Protein AF-A0AAW9EEV7-F1 (afdb_monomer_lite)

InterPro domains:
  IPR012779 Peptidase M1, alanyl aminopeptidase [PTHR46322] (1-84)
  IPR024601 Peptidase M1, alanyl aminopeptidase, C-terminal [PF17432] (1-78)
  IPR037144 Peptidase M1, alanyl aminopeptidase, C-terminal domain superfamily [G3DSA:1.25.50.10] (1-86)

pLDDT: mean 89.0, std 7.46, range [59.59, 95.0]

Sequence (86 aa):
ILTLPSVNEIAELFDIIDPVAITEVREALTRTLAAELADEFLAIYNANHLDEYRVEHADIGKRTLRNACLRFLAFGETHLADTLVS

Secondary structure (DSSP, 8-state):
--SPPPHHHHHTT-SS--HHHHHHHHHHHHHHHHHHTHHHHHHHHHHT--SS----HHHHHHHHHHHHHHHHHHHH-HHHHHHHH-

Structure (mmCIF, N/CA/C/O backbone):
data_AF-A0AAW9EEV7-F1
#
_entry.id   AF-A0AAW9EEV7-F1
#
loop_
_atom_site.group_PDB
_atom_site.id
_atom_site.type_symbol
_atom_site.label_atom_id
_atom_site.label_alt_id
_atom_site.label_comp_id
_atom_site.label_asym_id
_atom_site.label_entity_id
_atom_site.label_seq_id
_atom_site.pdbx_PDB_ins_code
_atom_site.Cartn_x
_atom_site.Cartn_y
_atom_site.Cartn_z
_atom_site.occupancy
_atom_site.B_iso_or_equiv
_atom_site.auth_seq_id
_atom_site.auth_comp_id
_atom_site.auth_asym_id
_atom_site.auth_atom_id
_atom_site.pdbx_PDB_model_num
ATOM 1 N N . ILE A 1 1 ? -3.731 7.562 -6.593 1.00 79.12 1 ILE A N 1
ATOM 2 C CA . ILE A 1 1 ? -4.833 6.572 -6.485 1.00 79.12 1 ILE A CA 1
ATOM 3 C C . ILE A 1 1 ? -4.444 5.424 -5.555 1.00 79.12 1 ILE A C 1
ATOM 5 O O . ILE A 1 1 ? -5.159 5.206 -4.598 1.00 79.12 1 ILE A O 1
ATOM 9 N N . LEU A 1 2 ? -3.306 4.744 -5.759 1.00 83.50 2 LEU A N 1
ATOM 10 C CA . LEU A 1 2 ? -2.893 3.599 -4.921 1.00 83.50 2 LEU A CA 1
ATOM 11 C C . LEU A 1 2 ? -2.375 3.951 -3.511 1.00 83.50 2 LEU A C 1
ATOM 13 O O . LEU A 1 2 ? -2.041 3.063 -2.736 1.00 83.50 2 LEU A O 1
ATOM 17 N N . THR A 1 3 ? -2.301 5.230 -3.153 1.00 87.25 3 THR A N 1
ATOM 18 C CA . THR A 1 3 ? -1.969 5.637 -1.786 1.00 87.25 3 THR A CA 1
ATOM 19 C C . THR A 1 3 ? -3.264 5.763 -1.004 1.00 87.25 3 THR A C 1
ATOM 21 O O . THR A 1 3 ? -4.055 6.662 -1.285 1.00 87.25 3 THR A O 1
ATOM 24 N N . LEU A 1 4 ? -3.481 4.861 -0.045 1.00 88.00 4 LEU A N 1
ATOM 25 C CA . LEU A 1 4 ? -4.607 4.981 0.876 1.00 88.00 4 LEU A CA 1
ATOM 26 C C . LEU A 1 4 ? -4.476 6.266 1.706 1.00 88.00 4 LEU A C 1
ATOM 28 O O . LEU A 1 4 ? -3.349 6.607 2.091 1.00 88.00 4 LEU A O 1
ATOM 32 N N . PRO A 1 5 ? -5.600 6.925 2.035 1.00 92.06 5 PRO A N 1
ATOM 33 C CA . PRO A 1 5 ? -5.593 8.079 2.918 1.00 92.06 5 PRO A CA 1
ATOM 34 C C . PRO A 1 5 ? -4.894 7.773 4.248 1.00 92.06 5 PRO A C 1
ATOM 36 O O . PRO A 1 5 ? -4.863 6.635 4.742 1.00 92.06 5 PRO A O 1
ATOM 39 N N . SER A 1 6 ? -4.288 8.797 4.824 1.00 91.75 6 SER A N 1
ATOM 40 C CA . SER A 1 6 ? -3.749 8.776 6.176 1.00 91.75 6 SER A CA 1
ATOM 41 C C . SER A 1 6 ? -4.873 8.669 7.209 1.00 91.75 6 SER A C 1
ATOM 43 O O . SER A 1 6 ? -6.031 8.966 6.936 1.00 91.75 6 SER A O 1
ATOM 45 N N . VAL A 1 7 ? -4.522 8.252 8.427 1.00 91.56 7 VAL A N 1
ATOM 46 C CA . VAL A 1 7 ? -5.475 8.170 9.547 1.00 91.56 7 VAL A CA 1
ATOM 47 C C . VAL A 1 7 ? -6.149 9.524 9.801 1.00 91.56 7 VAL A C 1
ATOM 49 O O . VAL A 1 7 ? -7.344 9.557 10.062 1.00 91.56 7 VAL A O 1
ATOM 52 N N . ASN A 1 8 ? -5.411 10.630 9.649 1.00 92.19 8 ASN A N 1
ATOM 53 C CA . ASN A 1 8 ? -5.946 11.981 9.822 1.00 92.19 8 ASN A CA 1
ATOM 54 C C . ASN A 1 8 ? -6.967 12.335 8.733 1.00 92.19 8 ASN A C 1
ATOM 56 O O . ASN A 1 8 ? -8.051 12.801 9.056 1.00 92.19 8 ASN A O 1
ATOM 60 N N . GLU A 1 9 ? -6.657 12.047 7.465 1.00 92.81 9 GLU A N 1
ATOM 61 C CA . GLU A 1 9 ? -7.593 12.275 6.352 1.00 92.81 9 GLU A CA 1
ATOM 62 C C . GLU A 1 9 ? -8.876 11.446 6.505 1.00 92.81 9 GLU A C 1
ATOM 64 O O . GLU A 1 9 ? -9.953 11.907 6.145 1.00 92.81 9 GLU A O 1
ATOM 69 N N . ILE A 1 10 ? -8.785 10.229 7.054 1.00 91.06 10 ILE A N 1
ATOM 70 C CA . ILE A 1 10 ? -9.968 9.405 7.343 1.00 91.06 10 ILE A CA 1
ATOM 71 C C . ILE A 1 10 ? -10.751 9.977 8.526 1.00 91.06 10 ILE A C 1
ATOM 73 O O . ILE A 1 10 ? -11.975 10.004 8.480 1.00 91.06 10 ILE A O 1
ATOM 77 N N . ALA A 1 11 ? -10.068 10.439 9.576 1.00 93.12 11 ALA A N 1
ATOM 78 C CA . ALA A 1 11 ? -10.707 10.997 10.764 1.00 93.12 11 ALA A CA 1
ATOM 79 C C . ALA A 1 11 ? -11.568 12.228 10.446 1.00 93.12 11 ALA A C 1
ATOM 81 O O . ALA A 1 11 ? -12.636 12.382 11.029 1.00 93.12 11 ALA A O 1
ATOM 82 N N . GLU A 1 12 ? -11.156 13.053 9.481 1.00 93.94 12 GLU A N 1
ATOM 83 C CA . GLU A 1 12 ? -11.925 14.215 9.008 1.00 93.94 12 GLU A CA 1
ATOM 84 C C . GLU A 1 12 ? -13.281 13.851 8.369 1.00 93.94 12 GLU A C 1
ATOM 86 O O . GLU A 1 12 ? -14.131 14.723 8.203 1.00 93.94 12 GLU A O 1
ATOM 91 N N . LEU A 1 13 ? -13.513 12.578 8.029 1.00 91.88 13 LEU A N 1
ATOM 92 C CA . LEU A 1 13 ? -14.775 12.095 7.454 1.00 91.88 13 LEU A CA 1
ATOM 93 C C . LEU A 1 13 ? -15.835 11.738 8.510 1.00 91.88 13 LEU A C 1
ATOM 95 O O . LEU A 1 13 ? -16.957 11.391 8.136 1.00 91.88 13 LEU A O 1
ATOM 99 N N . PHE A 1 14 ? -15.499 11.785 9.803 1.00 92.50 14 PHE A N 1
ATOM 100 C CA . PHE A 1 14 ? -16.378 11.358 10.893 1.00 92.50 14 PHE A CA 1
ATOM 101 C C . PHE A 1 14 ? -16.600 12.474 11.918 1.00 92.50 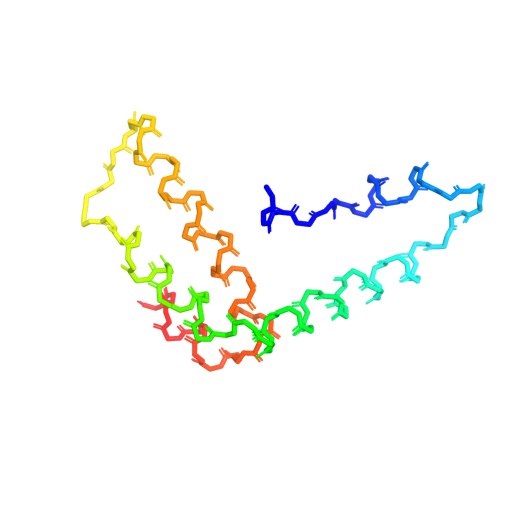14 PHE A C 1
ATOM 103 O O . PHE A 1 14 ? -15.655 13.107 12.378 1.00 92.50 14 PHE A O 1
ATOM 110 N N . ASP A 1 15 ? -17.852 12.649 12.352 1.00 92.19 15 ASP A N 1
ATOM 111 C CA . ASP A 1 15 ? -18.203 13.610 13.411 1.00 92.19 15 ASP A CA 1
ATOM 112 C C . ASP A 1 15 ? -17.649 13.198 14.789 1.00 92.19 15 ASP A C 1
ATOM 114 O O . ASP A 1 15 ? -17.315 14.042 15.620 1.00 92.19 15 ASP A O 1
ATOM 118 N N . ILE A 1 16 ? -17.554 11.887 15.042 1.00 94.06 16 ILE A N 1
ATOM 119 C CA . ILE A 1 16 ? -16.961 11.302 16.249 1.00 94.06 16 ILE A CA 1
ATOM 120 C C . ILE A 1 16 ? -15.802 10.413 15.811 1.00 94.06 16 ILE A C 1
ATOM 122 O O . ILE A 1 16 ? -15.999 9.426 15.104 1.00 94.06 16 ILE A O 1
ATOM 126 N N . ILE A 1 17 ? -14.596 10.766 16.247 1.00 93.94 17 ILE A N 1
ATOM 127 C CA . ILE A 1 17 ? -13.366 10.094 15.830 1.00 93.94 17 ILE A CA 1
ATOM 128 C C . ILE A 1 17 ? -13.058 8.934 16.780 1.00 93.94 17 ILE A C 1
ATOM 130 O O . ILE A 1 17 ? -12.787 9.151 17.962 1.00 93.94 17 ILE A O 1
ATOM 134 N N . ASP A 1 18 ? -13.022 7.716 16.236 1.00 95.00 18 ASP A N 1
ATOM 135 C CA . ASP A 1 18 ? -12.431 6.539 16.881 1.00 95.00 18 ASP A CA 1
ATOM 136 C C . ASP A 1 18 ? -11.086 6.199 16.203 1.00 95.00 18 ASP A C 1
ATOM 138 O O . ASP A 1 18 ? -11.061 5.602 15.120 1.00 95.00 18 ASP A O 1
ATOM 142 N N . PRO A 1 19 ? -9.941 6.580 16.799 1.00 92.44 19 PRO A N 1
ATOM 143 C CA . PRO A 1 19 ? -8.633 6.381 16.178 1.00 92.44 19 PRO A CA 1
ATOM 144 C C . PRO A 1 19 ? -8.222 4.905 16.085 1.00 92.44 19 PRO A C 1
ATOM 146 O O . PRO A 1 19 ? -7.432 4.549 15.202 1.00 92.44 19 PRO A O 1
ATOM 149 N N . VAL A 1 20 ? -8.740 4.045 16.969 1.00 94.88 20 VAL A N 1
ATOM 150 C CA . VAL A 1 20 ? -8.436 2.608 16.961 1.00 94.88 20 VAL A CA 1
ATOM 151 C C . VAL A 1 20 ? -9.157 1.966 15.786 1.00 94.88 20 VAL A C 1
ATOM 153 O O . VAL A 1 20 ? -8.499 1.379 14.926 1.00 94.88 20 VAL A O 1
ATOM 156 N N . ALA A 1 21 ? -10.469 2.191 15.671 1.00 93.50 21 ALA A N 1
ATOM 157 C CA . ALA A 1 21 ? -11.267 1.655 14.571 1.00 93.50 21 ALA A CA 1
ATOM 158 C C . ALA A 1 21 ? -10.757 2.130 13.200 1.00 93.50 21 ALA A C 1
ATOM 160 O O . ALA A 1 21 ? -10.656 1.335 12.267 1.00 93.50 21 ALA A O 1
ATOM 161 N N . ILE A 1 22 ? -10.366 3.404 13.068 1.00 93.75 22 ILE A N 1
ATOM 162 C CA . ILE A 1 22 ? -9.796 3.930 11.815 1.00 93.75 22 ILE A CA 1
ATOM 163 C C . ILE A 1 22 ? -8.502 3.196 11.446 1.00 93.75 22 ILE A C 1
ATOM 165 O O . ILE A 1 22 ? -8.295 2.844 10.282 1.00 93.75 22 ILE A O 1
ATOM 169 N N . THR A 1 23 ? -7.624 2.967 12.423 1.00 93.50 23 THR A N 1
ATOM 170 C CA . THR A 1 23 ? -6.349 2.280 12.186 1.00 93.50 23 THR A CA 1
ATOM 171 C C . THR A 1 23 ? -6.582 0.826 11.780 1.00 93.50 23 THR A C 1
ATOM 173 O O . THR A 1 23 ? -6.015 0.382 10.780 1.00 93.50 23 THR A O 1
ATOM 176 N N . GLU A 1 24 ? -7.463 0.120 12.491 1.00 93.88 24 GLU A N 1
ATOM 177 C CA . GLU A 1 24 ? -7.820 -1.274 12.209 1.00 93.88 24 GLU A CA 1
ATOM 178 C C . GLU A 1 24 ? -8.456 -1.436 10.826 1.00 93.88 24 GLU A C 1
ATOM 180 O O . GLU A 1 24 ? -8.019 -2.277 10.040 1.00 93.88 24 GLU A O 1
ATOM 185 N N . VAL A 1 25 ? -9.435 -0.595 10.478 1.00 93.94 25 VAL A N 1
ATOM 186 C CA . VAL A 1 25 ? -10.105 -0.642 9.168 1.00 93.94 25 VAL A CA 1
ATOM 187 C C . VAL A 1 25 ? -9.126 -0.329 8.043 1.00 93.94 25 VAL A C 1
ATOM 189 O O . VAL A 1 25 ? -9.135 -0.995 7.006 1.00 93.94 25 VAL A O 1
ATOM 192 N N . ARG A 1 26 ? -8.247 0.658 8.233 1.00 93.50 26 ARG A N 1
ATOM 193 C CA . ARG A 1 26 ? -7.234 1.007 7.234 1.00 93.50 26 ARG A CA 1
ATOM 194 C C . ARG A 1 26 ? -6.245 -0.136 7.013 1.00 93.50 26 ARG A C 1
ATOM 196 O O . ARG A 1 26 ? -5.873 -0.401 5.868 1.00 93.50 26 ARG A O 1
ATOM 203 N N . GLU A 1 27 ? -5.812 -0.810 8.075 1.00 92.38 27 GLU A N 1
ATOM 204 C CA . GLU A 1 27 ? -4.942 -1.982 7.957 1.00 92.38 27 GLU A CA 1
ATOM 205 C C . GLU A 1 27 ? -5.668 -3.154 7.288 1.00 92.38 27 GLU A C 1
ATOM 207 O O . GLU A 1 27 ? -5.133 -3.733 6.341 1.00 92.38 27 GLU A O 1
ATOM 212 N N . ALA A 1 28 ? -6.898 -3.452 7.709 1.00 93.00 28 ALA A N 1
ATOM 213 C CA . ALA A 1 28 ? -7.717 -4.507 7.124 1.00 93.00 28 ALA A CA 1
ATOM 214 C C . ALA A 1 28 ? -7.922 -4.283 5.619 1.00 93.00 28 ALA A C 1
ATOM 216 O O . ALA A 1 28 ? -7.646 -5.180 4.829 1.00 93.00 28 ALA A O 1
ATOM 217 N N . LEU A 1 29 ? -8.286 -3.063 5.206 1.00 93.06 29 LEU A N 1
ATOM 218 C CA . LEU A 1 29 ? -8.428 -2.705 3.793 1.00 93.06 29 LEU A CA 1
ATOM 219 C C . LEU A 1 29 ? -7.115 -2.885 3.022 1.00 93.06 29 LEU A C 1
ATOM 221 O O . LEU A 1 29 ? -7.119 -3.393 1.903 1.00 93.06 29 LEU A O 1
ATOM 225 N N . THR A 1 30 ? -5.987 -2.490 3.621 1.00 93.00 30 THR A N 1
ATOM 226 C CA . THR A 1 30 ? -4.665 -2.669 3.004 1.00 93.00 30 THR A CA 1
ATOM 227 C C . THR A 1 30 ? -4.369 -4.150 2.767 1.00 93.00 30 THR A C 1
ATOM 229 O O . THR A 1 30 ? -3.938 -4.510 1.674 1.00 93.00 30 THR A O 1
ATOM 232 N N . ARG A 1 31 ? -4.628 -5.008 3.761 1.00 91.62 31 ARG A N 1
ATOM 233 C CA . ARG A 1 31 ? -4.421 -6.463 3.674 1.00 91.62 31 ARG A CA 1
ATOM 234 C C . ARG A 1 31 ? -5.361 -7.121 2.668 1.00 91.62 31 ARG A C 1
ATOM 236 O O . ARG A 1 31 ? -4.914 -7.962 1.899 1.00 91.62 31 ARG A O 1
ATOM 243 N N . THR A 1 32 ? -6.629 -6.715 2.628 1.00 93.19 32 THR A N 1
ATOM 244 C CA . THR A 1 32 ? -7.589 -7.217 1.636 1.00 93.19 32 THR A CA 1
ATOM 245 C C . THR A 1 32 ? -7.141 -6.873 0.220 1.00 93.19 32 THR A C 1
ATOM 247 O O . THR A 1 32 ? -7.074 -7.759 -0.620 1.00 93.19 32 THR A O 1
ATOM 250 N N . LEU A 1 33 ? -6.754 -5.621 -0.044 1.00 93.56 33 LEU A N 1
ATOM 251 C CA . LEU A 1 33 ? -6.238 -5.239 -1.363 1.00 93.56 33 LEU A CA 1
ATOM 252 C C . LEU A 1 33 ? -4.947 -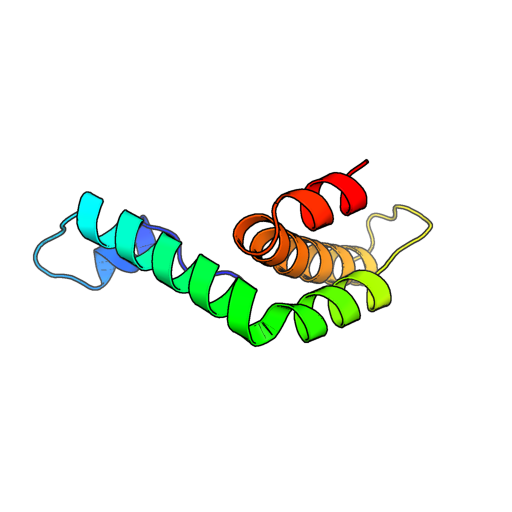5.984 -1.710 1.00 93.56 33 LEU A C 1
ATOM 254 O O . LEU A 1 33 ? -4.774 -6.396 -2.850 1.00 93.56 33 LEU A O 1
ATOM 258 N N . ALA A 1 34 ? -4.051 -6.166 -0.739 1.00 92.06 34 ALA A N 1
ATOM 259 C CA . ALA A 1 34 ? -2.812 -6.907 -0.938 1.00 92.06 34 ALA A CA 1
ATOM 260 C C . ALA A 1 34 ? -3.049 -8.372 -1.322 1.00 92.06 34 ALA A C 1
ATOM 262 O O . ALA A 1 34 ? -2.312 -8.891 -2.152 1.00 92.06 34 ALA A O 1
ATOM 263 N N . ALA A 1 35 ? -4.054 -9.021 -0.730 1.00 90.56 35 ALA A N 1
ATOM 264 C CA . ALA A 1 35 ? -4.402 -10.404 -1.034 1.00 90.56 35 ALA A CA 1
ATOM 265 C C . ALA A 1 35 ? -5.103 -10.540 -2.395 1.00 90.56 35 ALA A C 1
ATOM 267 O O . ALA A 1 35 ? -4.726 -11.393 -3.190 1.00 90.56 35 ALA A O 1
ATOM 268 N N . GLU A 1 36 ? -6.088 -9.685 -2.678 1.00 94.31 36 GLU A N 1
ATOM 269 C CA . GLU A 1 36 ? -6.904 -9.784 -3.898 1.00 94.31 36 GLU A CA 1
ATOM 270 C C . GLU A 1 36 ? -6.169 -9.325 -5.166 1.00 94.31 36 GLU A C 1
ATOM 272 O O . GLU A 1 36 ? -6.545 -9.731 -6.259 1.00 94.31 36 GLU A O 1
ATOM 277 N N . LEU A 1 37 ? -5.145 -8.472 -5.037 1.00 94.12 37 LEU A N 1
ATOM 278 C CA . LEU A 1 37 ? -4.396 -7.892 -6.165 1.00 94.12 37 LEU A CA 1
ATOM 279 C C . LEU A 1 37 ? -2.901 -8.251 -6.133 1.00 94.12 37 LEU A C 1
ATOM 281 O O . LEU A 1 37 ? -2.062 -7.495 -6.634 1.00 94.12 37 LEU A O 1
ATOM 285 N N . ALA A 1 38 ? -2.540 -9.355 -5.472 1.00 90.75 38 ALA A N 1
ATOM 286 C CA . ALA A 1 38 ? -1.146 -9.745 -5.263 1.00 90.75 38 ALA A CA 1
ATOM 287 C C . ALA A 1 38 ? -0.380 -9.890 -6.591 1.00 90.75 38 ALA A C 1
ATOM 289 O O . ALA A 1 38 ? 0.703 -9.315 -6.753 1.00 90.75 38 ALA A O 1
ATOM 290 N N . ASP A 1 39 ? -0.968 -10.601 -7.556 1.00 91.56 39 ASP A N 1
ATOM 291 C CA . ASP A 1 39 ? -0.360 -10.872 -8.860 1.00 91.56 39 ASP A CA 1
ATOM 292 C C . ASP A 1 39 ? -0.185 -9.582 -9.675 1.00 91.56 39 ASP A C 1
ATOM 294 O O . ASP A 1 39 ? 0.877 -9.337 -10.260 1.00 91.56 39 ASP A O 1
ATOM 298 N N . GLU A 1 40 ? -1.187 -8.703 -9.670 1.00 94.06 40 GLU A N 1
ATOM 299 C CA . GLU A 1 40 ? -1.138 -7.411 -10.347 1.00 94.06 40 GLU A CA 1
ATOM 300 C C . GLU A 1 40 ? -0.099 -6.484 -9.716 1.00 94.06 40 GLU A C 1
ATOM 302 O O . GLU A 1 40 ? 0.672 -5.837 -10.434 1.00 94.06 40 GLU A O 1
ATOM 307 N N . PHE A 1 41 ? -0.033 -6.417 -8.384 1.00 93.19 41 PHE A N 1
ATOM 308 C CA . PHE A 1 41 ? 0.975 -5.609 -7.703 1.00 93.19 41 PHE A CA 1
ATOM 309 C C . PHE A 1 41 ? 2.386 -6.106 -7.990 1.00 93.19 41 PHE A C 1
ATOM 311 O O . PHE A 1 41 ? 3.269 -5.276 -8.226 1.00 93.19 41 PHE A O 1
ATOM 318 N N . LEU A 1 42 ? 2.601 -7.421 -8.039 1.00 92.62 42 LEU A N 1
ATOM 319 C CA . LEU A 1 42 ? 3.892 -7.999 -8.400 1.00 92.62 42 LEU A CA 1
ATOM 320 C C . LEU A 1 42 ? 4.263 -7.691 -9.857 1.00 92.62 42 LEU A C 1
ATOM 322 O O . LEU A 1 42 ? 5.391 -7.274 -10.138 1.00 92.62 42 LEU A O 1
ATOM 326 N N . ALA A 1 43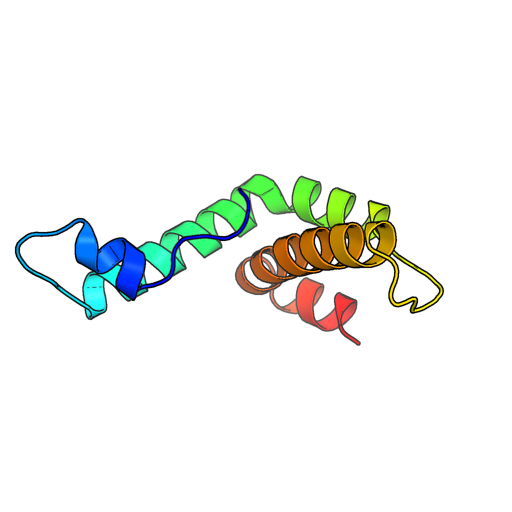 ? 3.315 -7.822 -10.787 1.00 93.81 43 ALA A N 1
ATOM 327 C CA . ALA A 1 43 ? 3.533 -7.503 -12.195 1.00 93.81 43 ALA A CA 1
ATOM 328 C C . ALA A 1 43 ? 3.916 -6.026 -12.394 1.00 93.81 43 ALA A C 1
ATOM 330 O O . ALA A 1 43 ? 4.902 -5.723 -13.072 1.00 93.81 43 ALA A O 1
ATOM 331 N N . ILE A 1 44 ? 3.190 -5.099 -11.761 1.00 94.06 44 ILE A N 1
ATOM 332 C CA . ILE A 1 44 ? 3.465 -3.658 -11.853 1.00 94.06 44 ILE A CA 1
ATOM 333 C C . ILE A 1 44 ? 4.769 -3.285 -11.142 1.00 94.06 44 ILE A C 1
ATOM 335 O O . ILE A 1 44 ? 5.519 -2.446 -11.653 1.00 94.06 44 ILE A O 1
ATOM 339 N N . TYR A 1 45 ? 5.073 -3.911 -10.003 1.00 93.31 45 TYR A N 1
ATOM 340 C CA . TYR A 1 45 ? 6.335 -3.718 -9.290 1.00 93.31 45 TYR A CA 1
ATOM 341 C C . TYR A 1 45 ? 7.540 -4.071 -10.172 1.00 93.31 45 TYR A C 1
ATOM 343 O O . TYR A 1 45 ? 8.479 -3.275 -10.281 1.00 93.31 45 TYR A O 1
ATOM 351 N N . ASN A 1 46 ? 7.484 -5.221 -10.848 1.00 92.25 46 ASN A N 1
ATOM 352 C CA . ASN A 1 46 ? 8.538 -5.676 -11.753 1.00 92.25 46 ASN A CA 1
ATOM 353 C C . ASN A 1 46 ? 8.618 -4.813 -13.022 1.00 92.25 46 ASN A C 1
ATOM 355 O O . ASN A 1 46 ? 9.708 -4.429 -13.439 1.00 92.25 46 ASN A O 1
ATOM 359 N N . ALA A 1 47 ? 7.476 -4.431 -13.604 1.00 93.62 47 ALA A N 1
ATOM 360 C CA . ALA A 1 47 ? 7.427 -3.600 -14.811 1.00 93.62 47 ALA A CA 1
ATOM 361 C C . ALA A 1 47 ? 7.978 -2.174 -14.612 1.00 93.62 47 ALA A C 1
ATOM 363 O O . ALA A 1 47 ? 8.386 -1.529 -15.578 1.00 93.62 47 ALA A O 1
ATOM 364 N N . ASN A 1 48 ? 7.991 -1.670 -13.374 1.00 92.62 48 ASN A N 1
ATOM 365 C CA . ASN A 1 48 ? 8.512 -0.344 -13.028 1.00 92.62 48 ASN A CA 1
ATOM 366 C C . ASN A 1 48 ? 9.919 -0.388 -12.406 1.00 92.62 48 ASN A C 1
ATOM 368 O O . ASN A 1 48 ? 10.338 0.589 -11.779 1.00 92.62 48 ASN A O 1
ATOM 372 N N . HIS A 1 49 ? 10.649 -1.496 -12.566 1.00 90.75 49 HIS A N 1
ATOM 373 C CA . HIS A 1 49 ? 12.060 -1.572 -12.194 1.00 90.75 49 HIS A CA 1
ATOM 374 C C . HIS A 1 49 ? 12.893 -0.535 -12.967 1.00 90.75 49 HIS A C 1
ATOM 376 O O . HIS A 1 49 ? 12.668 -0.291 -14.154 1.00 90.75 49 HIS A O 1
ATOM 382 N N . LEU A 1 50 ? 13.849 0.087 -12.277 1.00 88.88 50 LEU A N 1
ATOM 383 C CA . LEU A 1 50 ? 14.808 1.028 -12.849 1.00 88.88 50 LEU A CA 1
ATOM 384 C C . LEU A 1 50 ? 16.211 0.585 -12.447 1.00 88.88 50 LEU A C 1
ATOM 386 O O . LEU A 1 50 ? 16.499 0.503 -11.255 1.00 88.88 50 LEU A O 1
ATOM 390 N N . ASP A 1 51 ? 17.068 0.339 -13.435 1.00 86.88 51 ASP A N 1
ATOM 391 C CA . ASP A 1 51 ? 18.443 -0.125 -13.203 1.00 86.88 51 ASP A CA 1
ATOM 392 C C . ASP A 1 51 ? 19.360 0.993 -12.683 1.00 86.88 51 ASP A C 1
ATOM 394 O O . ASP A 1 51 ? 20.312 0.744 -11.948 1.00 86.88 51 ASP A O 1
ATOM 398 N N . GLU A 1 52 ? 19.058 2.245 -13.038 1.00 89.50 52 GLU A N 1
ATOM 399 C CA . GLU A 1 52 ? 19.811 3.421 -12.607 1.00 89.50 52 GLU A CA 1
ATOM 400 C C . GLU A 1 52 ? 18.929 4.390 -11.821 1.00 89.50 52 GLU A C 1
ATOM 402 O O . GLU A 1 52 ? 17.788 4.682 -12.185 1.00 89.50 52 GLU A O 1
ATOM 407 N N . TYR A 1 53 ? 19.488 4.946 -10.747 1.00 88.38 53 TYR A N 1
ATOM 408 C CA . TYR A 1 53 ? 18.844 6.004 -9.983 1.00 88.38 53 TYR A CA 1
ATOM 409 C C . TYR A 1 53 ? 19.080 7.356 -10.661 1.00 88.38 53 TYR A C 1
ATOM 411 O O . TYR A 1 53 ? 20.208 7.849 -10.698 1.00 88.38 53 TYR A O 1
ATOM 419 N N . ARG A 1 54 ? 18.009 8.005 -11.126 1.00 86.94 54 ARG A N 1
ATOM 420 C CA . ARG A 1 54 ? 18.057 9.386 -11.634 1.00 86.94 54 ARG A CA 1
ATOM 421 C C . ARG A 1 54 ? 17.053 10.276 -10.916 1.00 86.94 54 ARG A C 1
ATOM 423 O O . ARG A 1 54 ? 16.010 9.818 -10.449 1.00 86.94 54 ARG A O 1
ATOM 430 N N . VAL A 1 55 ? 17.346 11.570 -10.811 1.00 89.00 55 VAL A N 1
ATOM 431 C CA . VAL A 1 55 ? 16.421 12.574 -10.245 1.00 89.00 55 VAL A CA 1
ATOM 432 C C . VAL A 1 55 ? 15.648 13.238 -11.385 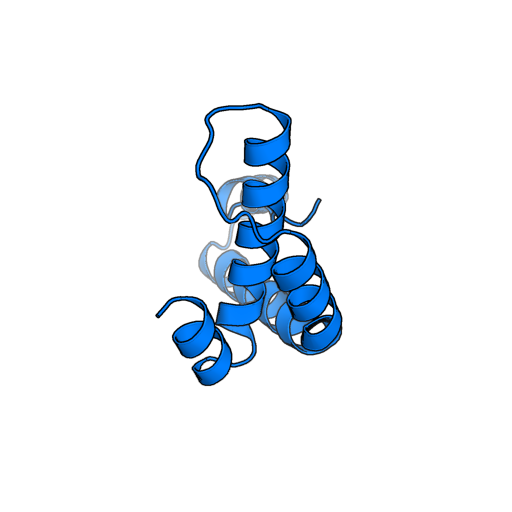1.00 89.00 55 VAL A C 1
ATOM 434 O O . VAL A 1 55 ? 15.678 14.448 -11.572 1.00 89.00 55 VAL A O 1
ATOM 437 N N . GLU A 1 56 ? 14.976 12.415 -12.184 1.00 92.38 56 GLU A N 1
ATOM 438 C CA . GLU A 1 56 ? 14.136 12.852 -13.298 1.00 92.38 56 GLU A CA 1
ATOM 439 C C . GLU A 1 56 ? 12.668 12.576 -12.981 1.00 92.38 56 GLU A C 1
ATOM 441 O O . GLU A 1 56 ? 12.337 11.566 -12.359 1.00 92.38 56 GLU A O 1
ATOM 446 N N . HIS A 1 57 ? 11.765 13.460 -13.412 1.00 88.81 57 HIS A N 1
ATOM 447 C CA . HIS A 1 57 ? 10.339 13.351 -13.081 1.00 88.81 57 HIS A CA 1
ATOM 448 C C . HIS A 1 57 ? 9.716 12.010 -13.504 1.00 88.81 57 HIS A C 1
ATOM 450 O O . HIS A 1 57 ? 8.915 11.450 -12.755 1.00 88.81 57 HIS A O 1
ATOM 456 N N . ALA A 1 58 ? 10.114 11.465 -14.658 1.00 88.94 58 ALA A N 1
ATOM 457 C CA . ALA A 1 58 ? 9.648 10.161 -15.128 1.00 88.94 58 ALA A CA 1
ATOM 458 C C . ALA A 1 58 ? 10.086 9.018 -14.189 1.00 88.94 58 ALA A C 1
ATOM 460 O O . ALA A 1 58 ? 9.269 8.181 -13.798 1.00 88.94 58 ALA A O 1
ATOM 461 N N . ASP A 1 59 ? 11.348 9.032 -13.759 1.00 90.00 59 ASP A N 1
ATOM 462 C CA . ASP A 1 59 ? 11.924 8.029 -12.860 1.00 90.00 59 ASP A CA 1
ATOM 463 C C . ASP A 1 59 ? 11.376 8.157 -11.435 1.00 90.00 59 ASP A C 1
ATOM 465 O O . ASP A 1 59 ? 11.196 7.165 -10.726 1.00 90.00 59 ASP A O 1
ATOM 469 N N . ILE A 1 60 ? 11.076 9.379 -10.986 1.00 91.19 60 ILE A N 1
ATOM 470 C CA . ILE A 1 60 ? 10.353 9.617 -9.729 1.00 91.19 60 ILE A CA 1
ATOM 471 C C . ILE A 1 60 ? 8.972 8.956 -9.795 1.00 91.19 60 ILE A C 1
ATOM 473 O O . ILE A 1 60 ? 8.652 8.168 -8.910 1.00 91.19 60 ILE A O 1
ATOM 477 N N . GLY A 1 61 ? 8.193 9.196 -10.855 1.00 91.12 61 GLY A N 1
ATOM 478 C CA . GLY A 1 61 ? 6.853 8.616 -11.003 1.00 91.12 61 GLY A CA 1
ATOM 479 C C . GLY A 1 61 ? 6.850 7.084 -10.987 1.00 91.12 61 GLY A C 1
ATOM 480 O O . GLY A 1 61 ? 6.072 6.478 -10.246 1.00 91.12 61 GLY A O 1
ATOM 481 N N . LYS A 1 62 ? 7.768 6.455 -11.733 1.00 91.50 62 LYS A N 1
ATOM 482 C CA . LYS A 1 62 ? 7.934 4.991 -11.747 1.00 91.50 62 LYS A CA 1
ATOM 483 C C . LYS A 1 62 ? 8.286 4.436 -10.367 1.00 91.50 62 LYS A C 1
ATOM 485 O O . LYS A 1 62 ? 7.670 3.470 -9.922 1.00 91.50 62 LYS A O 1
ATOM 490 N N . ARG A 1 63 ? 9.212 5.078 -9.644 1.00 92.75 63 ARG A N 1
ATOM 491 C CA . ARG A 1 63 ? 9.560 4.682 -8.265 1.00 92.75 63 ARG A CA 1
ATOM 492 C C . ARG A 1 63 ? 8.400 4.863 -7.301 1.00 92.75 63 ARG A C 1
ATOM 494 O O . ARG A 1 63 ? 8.181 3.993 -6.465 1.00 92.75 63 ARG A O 1
ATOM 501 N N . THR A 1 64 ? 7.645 5.953 -7.409 1.00 91.75 64 THR A N 1
ATOM 502 C CA . THR A 1 64 ? 6.460 6.174 -6.573 1.00 91.75 64 THR A CA 1
ATOM 503 C C . THR A 1 64 ? 5.434 5.064 -6.782 1.00 91.75 64 THR A C 1
ATOM 505 O O . THR A 1 64 ? 4.932 4.521 -5.801 1.00 91.75 64 THR A O 1
ATOM 508 N N . LEU A 1 65 ? 5.166 4.682 -8.035 1.00 92.62 65 LEU A N 1
ATOM 509 C CA . LEU A 1 65 ? 4.253 3.583 -8.349 1.00 92.62 65 LEU A CA 1
ATOM 510 C C . LEU A 1 65 ? 4.783 2.240 -7.828 1.00 92.62 65 LEU A C 1
ATOM 512 O O . LEU A 1 65 ? 4.065 1.532 -7.125 1.00 92.62 65 LEU A O 1
ATOM 516 N N . ARG A 1 66 ? 6.055 1.926 -8.094 1.00 92.88 66 ARG A N 1
ATOM 517 C CA . ARG A 1 66 ? 6.708 0.699 -7.618 1.00 92.88 66 ARG A CA 1
ATOM 518 C C . ARG A 1 66 ? 6.656 0.577 -6.094 1.00 92.88 66 ARG A C 1
ATOM 520 O O . ARG A 1 66 ? 6.292 -0.474 -5.575 1.00 92.88 66 ARG A O 1
ATOM 527 N N . ASN A 1 67 ? 6.953 1.655 -5.371 1.00 92.00 67 ASN A N 1
ATOM 528 C CA . ASN A 1 67 ? 6.929 1.666 -3.908 1.00 92.00 67 ASN A CA 1
ATOM 529 C C . ASN A 1 67 ? 5.505 1.580 -3.343 1.00 92.00 67 ASN A C 1
ATOM 531 O O . ASN A 1 67 ? 5.308 0.993 -2.280 1.00 92.00 67 ASN A O 1
ATOM 535 N N . ALA A 1 68 ? 4.506 2.126 -4.043 1.00 92.38 68 ALA A N 1
ATOM 536 C CA . ALA A 1 68 ? 3.108 1.940 -3.668 1.00 92.38 68 ALA A CA 1
ATOM 537 C C . ALA A 1 68 ? 2.696 0.461 -3.774 1.00 92.38 68 ALA A C 1
ATOM 539 O O . ALA A 1 68 ? 2.116 -0.064 -2.829 1.00 92.38 68 ALA A O 1
ATOM 540 N N . CYS A 1 69 ? 3.061 -0.231 -4.860 1.00 92.69 69 CYS A N 1
ATOM 541 C CA . CYS A 1 69 ? 2.818 -1.673 -5.007 1.00 92.69 69 CYS A CA 1
ATOM 542 C C . CYS A 1 69 ? 3.567 -2.492 -3.946 1.00 92.69 69 CYS A C 1
ATOM 544 O O . CYS A 1 69 ? 2.972 -3.358 -3.310 1.00 92.69 69 CYS A O 1
ATOM 546 N N . LEU A 1 70 ? 4.840 -2.166 -3.687 1.00 91.00 70 LEU A N 1
ATOM 547 C CA . LEU A 1 70 ? 5.639 -2.823 -2.648 1.00 91.00 70 LEU A CA 1
ATOM 548 C C . LEU A 1 70 ? 4.992 -2.714 -1.266 1.00 91.00 70 LEU A C 1
ATOM 550 O O . LEU A 1 70 ? 4.999 -3.678 -0.505 1.00 91.00 70 LEU A O 1
ATOM 554 N N . ARG A 1 71 ? 4.401 -1.554 -0.949 1.00 90.44 71 ARG A N 1
ATOM 555 C CA . ARG A 1 71 ? 3.685 -1.363 0.311 1.00 90.44 71 ARG A CA 1
ATOM 556 C C . ARG A 1 71 ? 2.580 -2.401 0.469 1.00 90.44 71 ARG A C 1
ATOM 558 O O . ARG A 1 71 ? 2.496 -2.975 1.540 1.00 90.44 71 ARG A O 1
ATOM 565 N N . PHE A 1 72 ? 1.766 -2.654 -0.556 1.00 92.12 72 PHE A N 1
ATOM 566 C CA . PHE A 1 72 ? 0.721 -3.681 -0.478 1.00 92.12 72 PHE A CA 1
ATOM 567 C C . PHE A 1 72 ? 1.307 -5.090 -0.393 1.00 92.12 72 PHE A C 1
ATOM 569 O O . PHE A 1 72 ? 0.894 -5.842 0.483 1.00 92.12 72 PHE A O 1
ATOM 576 N N . LEU A 1 73 ? 2.313 -5.423 -1.209 1.00 90.62 73 LEU A N 1
ATOM 577 C CA . LEU A 1 73 ? 2.969 -6.739 -1.166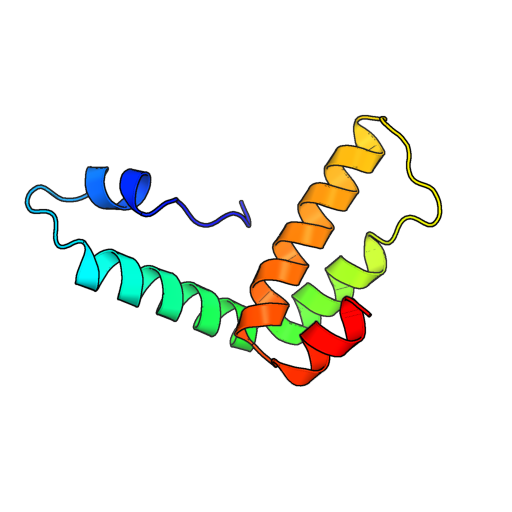 1.00 90.62 73 LEU A CA 1
ATOM 578 C C . LEU A 1 73 ? 3.496 -7.081 0.239 1.00 90.62 73 LEU A C 1
ATOM 580 O O . LEU A 1 73 ? 3.344 -8.215 0.685 1.00 90.62 73 LEU A O 1
ATOM 584 N N . ALA A 1 74 ? 4.005 -6.090 0.980 1.00 90.06 74 ALA A N 1
ATOM 585 C CA . ALA A 1 74 ? 4.442 -6.252 2.371 1.00 90.06 74 ALA A CA 1
ATOM 586 C C . ALA A 1 74 ? 3.323 -6.637 3.359 1.00 90.06 74 ALA A C 1
ATOM 588 O O . ALA A 1 74 ? 3.604 -7.249 4.389 1.00 90.06 74 ALA A O 1
ATOM 589 N N . PHE A 1 75 ? 2.062 -6.303 3.065 1.00 87.38 75 PHE A N 1
ATOM 590 C CA . PHE A 1 75 ? 0.903 -6.671 3.891 1.00 87.38 75 PHE A CA 1
ATOM 591 C C . PHE A 1 75 ? 0.210 -7.966 3.444 1.00 87.38 75 PHE A C 1
ATOM 593 O O . PHE A 1 75 ? -0.625 -8.471 4.196 1.00 87.38 75 PHE A O 1
ATOM 600 N N . GLY A 1 76 ? 0.535 -8.482 2.253 1.00 79.75 76 GLY A N 1
ATOM 601 C CA . GLY A 1 76 ? 0.006 -9.738 1.716 1.00 79.75 76 GLY A CA 1
ATOM 602 C C . GLY A 1 76 ? 0.837 -10.938 2.164 1.00 79.75 76 GLY A C 1
ATOM 603 O O . GLY A 1 76 ? 0.469 -11.636 3.107 1.00 79.75 76 GLY A O 1
ATOM 604 N N . GLU A 1 77 ? 1.978 -11.157 1.507 1.00 73.69 77 GLU A N 1
ATOM 605 C CA . GLU A 1 77 ? 2.854 -12.308 1.744 1.00 73.69 77 GLU A CA 1
ATOM 606 C C . GLU A 1 77 ? 4.211 -11.840 2.296 1.00 73.69 77 GLU A C 1
ATOM 608 O O . GLU A 1 77 ? 5.078 -11.356 1.565 1.00 73.69 77 GLU A O 1
ATOM 613 N N . THR A 1 78 ? 4.406 -11.977 3.612 1.00 67.06 78 THR A N 1
ATOM 614 C CA . THR A 1 78 ? 5.584 -11.433 4.315 1.00 67.06 78 THR A CA 1
ATOM 615 C C . THR A 1 78 ? 6.908 -11.954 3.738 1.00 67.06 78 THR A C 1
ATOM 617 O O . THR A 1 78 ? 7.841 -11.184 3.546 1.00 67.06 78 THR A O 1
ATOM 620 N N . HIS A 1 79 ? 6.968 -13.237 3.367 1.00 69.62 79 HIS A N 1
ATOM 621 C CA . HIS A 1 79 ? 8.180 -13.862 2.824 1.00 69.62 79 HIS A CA 1
ATOM 622 C C . HIS A 1 79 ? 8.547 -13.361 1.413 1.00 69.62 79 HIS A C 1
ATOM 624 O O . HIS A 1 79 ? 9.726 -13.199 1.085 1.00 69.62 79 HIS A O 1
ATOM 630 N N . LEU A 1 80 ? 7.543 -13.089 0.573 1.00 70.81 80 LEU A N 1
ATOM 631 C CA . LEU A 1 80 ? 7.755 -12.546 -0.768 1.00 70.81 80 LEU A CA 1
ATOM 632 C C . LEU A 1 80 ? 8.260 -11.103 -0.688 1.00 70.81 80 LEU A C 1
ATOM 634 O O . LEU A 1 80 ? 9.210 -10.745 -1.378 1.00 70.81 80 LEU A O 1
ATOM 638 N N . ALA A 1 81 ? 7.687 -10.293 0.201 1.00 70.25 81 ALA A N 1
ATOM 639 C CA . ALA A 1 81 ? 8.123 -8.917 0.400 1.00 70.25 81 ALA A CA 1
ATOM 640 C C . ALA A 1 81 ? 9.579 -8.811 0.888 1.00 70.25 81 ALA A C 1
ATOM 642 O O . ALA A 1 81 ? 10.334 -8.009 0.339 1.00 70.25 81 ALA A O 1
ATOM 643 N N . ASP A 1 82 ? 9.994 -9.646 1.844 1.00 71.44 82 ASP A N 1
ATOM 644 C CA . ASP A 1 82 ? 11.378 -9.669 2.347 1.00 71.44 82 ASP A CA 1
ATOM 645 C C . ASP A 1 82 ? 12.390 -10.023 1.242 1.00 71.44 82 ASP A C 1
ATOM 647 O O . ASP A 1 82 ? 13.482 -9.451 1.170 1.00 71.44 82 ASP A O 1
ATOM 651 N N . THR A 1 83 ? 12.000 -10.919 0.330 1.00 75.31 83 THR A N 1
ATOM 652 C CA . THR A 1 83 ? 12.819 -11.315 -0.827 1.00 75.31 83 THR A CA 1
ATOM 653 C C . THR A 1 83 ? 12.970 -10.180 -1.844 1.00 75.31 83 THR A C 1
ATOM 655 O O . THR A 1 83 ? 14.012 -10.061 -2.476 1.00 75.31 83 THR A O 1
ATOM 658 N N . LEU A 1 84 ? 11.951 -9.332 -2.012 1.00 74.19 84 LEU A N 1
ATOM 659 C CA . LEU A 1 84 ? 11.961 -8.232 -2.988 1.00 74.19 84 LEU A CA 1
ATOM 660 C C . LEU A 1 84 ? 12.755 -6.998 -2.528 1.00 74.19 84 LEU A C 1
ATOM 662 O O . LEU A 1 84 ? 13.044 -6.119 -3.343 1.00 74.19 84 LEU A O 1
ATOM 666 N N . VAL A 1 85 ? 13.040 -6.884 -1.229 1.00 70.94 85 VAL A N 1
ATOM 667 C CA . VAL A 1 85 ? 13.757 -5.740 -0.633 1.00 70.94 85 VAL A CA 1
ATOM 668 C C . VAL A 1 85 ? 15.225 -6.069 -0.320 1.00 70.94 85 VAL A C 1
ATOM 670 O O . VAL A 1 85 ? 16.012 -5.141 -0.127 1.00 70.94 85 VAL A O 1
ATOM 673 N N . SER A 1 86 ? 15.585 -7.357 -0.288 1.00 59.59 86 SER A N 1
ATOM 674 C CA . SER A 1 86 ? 16.965 -7.846 -0.118 1.00 59.59 86 SER A CA 1
ATOM 675 C C . SER A 1 86 ? 17.782 -7.739 -1.403 1.00 59.59 86 SER A C 1
ATOM 677 O O . SER A 1 86 ? 18.989 -7.428 -1.287 1.00 59.59 86 SER A O 1
#

Organism: Klebsiella aerogenes (NCBI:txid548)

Radius of gyration: 15.12 Å; chains: 1; bounding box: 38×28×32 Å

Foldseek 3Di:
DLDDDDLVVVQVVDPDGDSVVSVVVSLVVLQVCLAVCVVVLVVLLVVLDDPDDDPDPVNVVSVVSNVSSLSSPCSHDVVVSVVV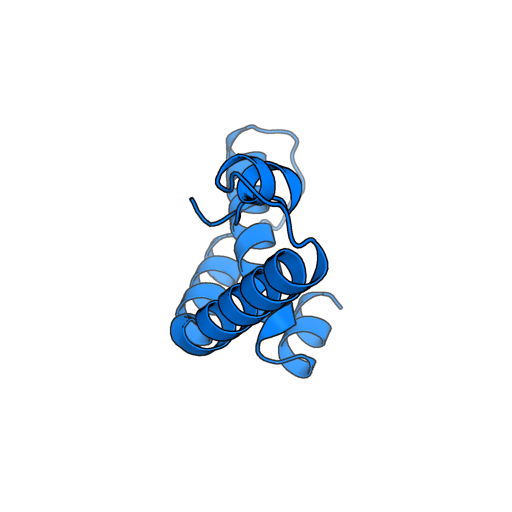VD